Protein AF-A0A1F5FL56-F1 (afdb_monomer)

Structure (mmCIF, N/CA/C/O backbone):
data_AF-A0A1F5FL56-F1
#
_entry.id   AF-A0A1F5FL56-F1
#
loop_
_atom_site.group_PDB
_atom_site.id
_atom_site.type_symbol
_atom_site.label_atom_id
_atom_site.label_alt_id
_atom_site.label_comp_id
_atom_site.label_asym_id
_atom_site.label_entity_id
_atom_site.label_seq_id
_atom_site.pdbx_PDB_ins_code
_atom_site.Cartn_x
_atom_site.Cartn_y
_atom_site.Cartn_z
_atom_site.occupancy
_atom_site.B_iso_or_equiv
_atom_site.auth_seq_id
_atom_site.auth_comp_id
_atom_site.auth_asym_id
_atom_site.auth_atom_id
_atom_site.pdbx_PDB_model_num
ATOM 1 N N . MET A 1 1 ? 27.125 11.407 -18.866 1.00 51.91 1 MET A N 1
ATOM 2 C CA . MET A 1 1 ? 26.936 9.952 -19.019 1.00 51.91 1 MET A CA 1
ATOM 3 C C . MET A 1 1 ? 28.157 9.310 -18.393 1.00 51.91 1 MET A C 1
ATOM 5 O O . MET A 1 1 ? 29.211 9.332 -19.011 1.00 51.91 1 MET A O 1
ATOM 9 N N . GLU A 1 2 ? 28.067 8.887 -17.135 1.00 48.59 2 GLU A N 1
ATOM 10 C CA . GLU A 1 2 ? 29.168 8.161 -16.496 1.00 48.59 2 GLU A CA 1
ATOM 11 C C . GLU A 1 2 ? 29.090 6.710 -16.962 1.00 48.59 2 GLU A C 1
ATOM 13 O O . GLU A 1 2 ? 28.104 6.013 -16.727 1.00 48.59 2 GLU A O 1
ATOM 18 N N . ILE A 1 3 ? 30.085 6.307 -17.749 1.00 50.94 3 ILE A N 1
ATOM 19 C CA . ILE A 1 3 ? 30.138 5.001 -18.394 1.00 50.94 3 ILE A CA 1
ATOM 20 C C . ILE A 1 3 ? 30.903 4.080 -17.449 1.00 50.94 3 ILE A C 1
ATOM 22 O O . ILE A 1 3 ? 32.131 4.056 -17.444 1.00 50.94 3 ILE A O 1
ATOM 26 N N . IL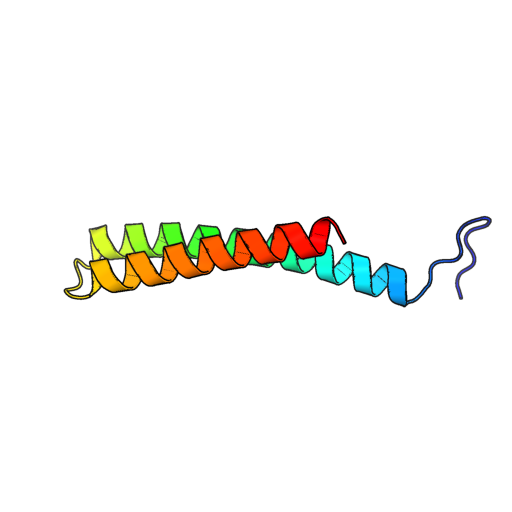E A 1 4 ? 30.168 3.323 -16.640 1.00 62.59 4 ILE A N 1
ATOM 27 C CA . ILE A 1 4 ? 30.699 2.102 -16.035 1.00 62.59 4 ILE A CA 1
ATOM 28 C C . ILE A 1 4 ? 30.728 1.067 -17.174 1.00 62.59 4 ILE A C 1
ATOM 30 O O . ILE A 1 4 ? 29.697 0.867 -17.826 1.00 62.59 4 ILE A O 1
ATOM 34 N N . PRO A 1 5 ? 31.880 0.453 -17.497 1.00 57.66 5 PRO A N 1
ATOM 35 C CA . PRO A 1 5 ? 31.998 -0.405 -18.671 1.00 57.66 5 PRO A CA 1
ATOM 36 C C . PRO A 1 5 ? 30.998 -1.568 -18.586 1.00 57.66 5 PRO A C 1
ATOM 38 O O . PRO A 1 5 ? 31.014 -2.343 -17.634 1.00 57.66 5 PRO A O 1
ATOM 41 N N . GLY A 1 6 ? 30.109 -1.663 -19.581 1.00 63.62 6 GLY A N 1
ATOM 42 C CA . GLY A 1 6 ? 29.124 -2.743 -19.723 1.00 63.62 6 GLY A CA 1
ATOM 43 C C . GLY A 1 6 ? 27.695 -2.444 -19.250 1.00 63.62 6 GLY A C 1
ATOM 44 O O . GLY A 1 6 ? 26.807 -3.235 -19.553 1.00 63.62 6 GLY A O 1
ATOM 45 N N . VAL A 1 7 ? 27.428 -1.316 -18.574 1.00 66.50 7 VAL A N 1
ATOM 46 C CA . VAL A 1 7 ? 26.071 -0.966 -18.103 1.00 66.50 7 VAL A CA 1
ATOM 47 C C . VAL A 1 7 ? 25.702 0.457 -18.520 1.00 66.50 7 VAL A C 1
ATOM 49 O O . VAL A 1 7 ? 26.166 1.439 -17.945 1.00 66.50 7 VAL A O 1
ATOM 52 N N . THR A 1 8 ? 24.825 0.590 -19.515 1.00 74.88 8 THR A N 1
ATOM 53 C CA . THR A 1 8 ? 24.243 1.884 -19.896 1.00 74.88 8 THR A CA 1
ATOM 54 C C . THR A 1 8 ? 23.081 2.216 -18.963 1.00 74.88 8 THR A C 1
ATOM 56 O O . THR A 1 8 ? 21.956 1.779 -19.201 1.00 74.88 8 THR A O 1
ATOM 59 N N . ILE A 1 9 ? 23.328 2.978 -17.894 1.00 80.12 9 ILE A N 1
ATOM 60 C CA . ILE A 1 9 ? 22.256 3.441 -17.001 1.00 80.12 9 ILE A CA 1
ATOM 61 C C 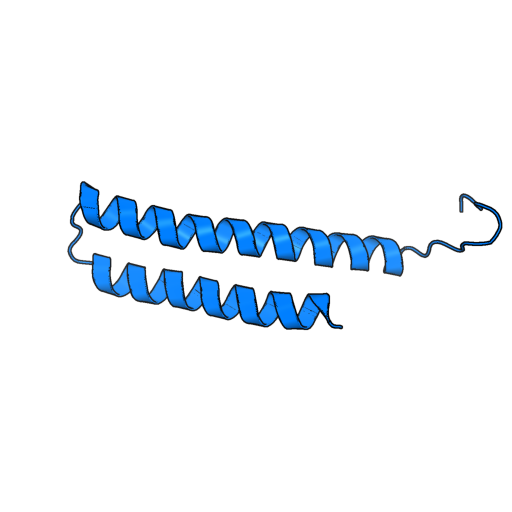. ILE A 1 9 ? 21.471 4.569 -17.690 1.00 80.12 9 ILE A C 1
ATOM 63 O O . ILE A 1 9 ? 21.988 5.670 -17.878 1.00 80.12 9 ILE A O 1
ATOM 67 N N . SER A 1 10 ? 20.221 4.305 -18.078 1.00 87.88 10 SER A N 1
ATOM 68 C CA . SER A 1 10 ? 19.305 5.320 -18.605 1.00 87.88 10 SER A CA 1
ATOM 69 C C . SER A 1 10 ? 18.570 6.042 -17.472 1.00 87.88 10 SER A C 1
ATOM 71 O O . SER A 1 10 ? 18.305 5.472 -16.412 1.00 87.88 10 SER A O 1
ATOM 73 N N . LEU A 1 11 ? 18.163 7.290 -17.723 1.00 86.50 11 LEU A N 1
ATOM 74 C CA . LEU A 1 11 ? 17.331 8.056 -16.789 1.00 86.50 11 LEU A CA 1
ATOM 75 C C . LEU A 1 11 ? 16.027 7.309 -16.449 1.00 86.50 11 LEU A C 1
ATOM 77 O O . LEU A 1 11 ? 15.595 7.317 -15.301 1.00 86.50 11 LEU A O 1
ATOM 81 N N . SER A 1 12 ? 15.430 6.615 -17.424 1.00 88.88 12 SER A N 1
ATOM 82 C CA . SER A 1 12 ? 14.204 5.832 -17.227 1.00 88.88 12 SER A CA 1
ATOM 83 C C . SER A 1 12 ? 14.378 4.686 -16.230 1.00 88.88 12 SER A C 1
ATOM 85 O O . SER A 1 12 ? 13.479 4.452 -15.426 1.00 88.88 12 SER A O 1
ATOM 87 N N . MET A 1 13 ? 15.532 4.009 -16.226 1.00 89.69 13 MET A N 1
ATOM 88 C CA . MET A 1 13 ? 15.816 2.955 -15.248 1.00 89.69 13 MET A CA 1
ATOM 89 C C . MET A 1 13 ? 15.959 3.518 -13.834 1.00 89.69 13 MET A C 1
ATOM 91 O O . MET A 1 13 ? 15.424 2.937 -12.892 1.00 89.69 13 MET A O 1
ATOM 95 N N . ILE A 1 14 ? 16.627 4.668 -13.684 1.00 90.81 14 ILE A N 1
ATOM 96 C CA . ILE A 1 14 ? 16.768 5.341 -12.384 1.00 90.81 14 ILE A CA 1
ATOM 97 C C . ILE A 1 14 ? 15.391 5.747 -11.851 1.00 90.81 14 ILE A C 1
ATOM 99 O O . ILE A 1 14 ? 15.044 5.414 -10.720 1.00 90.81 14 ILE A O 1
ATOM 103 N N . VAL A 1 15 ? 14.582 6.418 -12.676 1.00 92.75 15 VAL A N 1
ATOM 104 C CA . VAL A 1 15 ? 13.231 6.855 -12.291 1.00 92.75 15 VAL A CA 1
ATOM 105 C C . VAL A 1 15 ? 12.345 5.654 -11.952 1.00 92.75 15 VAL A C 1
ATOM 107 O O . VAL A 1 15 ? 11.658 5.678 -10.934 1.00 92.75 15 VAL A O 1
ATOM 110 N N . G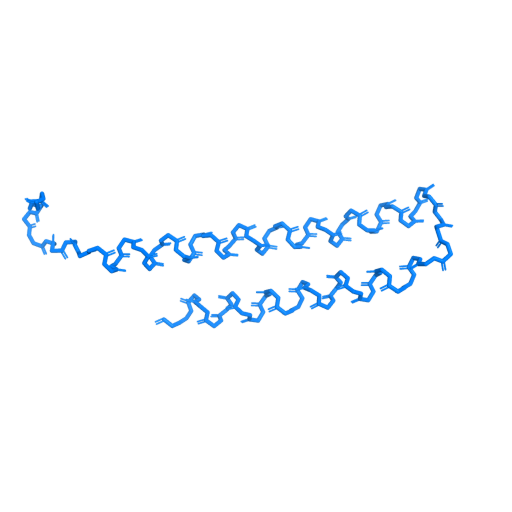LY A 1 16 ? 12.399 4.579 -12.743 1.00 93.06 16 GLY A N 1
ATOM 111 C CA . GLY A 1 16 ? 11.656 3.348 -12.468 1.00 93.06 16 GLY A CA 1
ATOM 112 C C . GLY A 1 16 ? 12.025 2.725 -11.119 1.00 93.06 16 GLY A C 1
ATOM 113 O O . GLY A 1 16 ? 11.141 2.378 -10.336 1.00 93.06 16 GLY A O 1
ATOM 114 N N . LEU A 1 17 ? 13.321 2.654 -10.801 1.00 92.94 17 LEU A N 1
ATOM 115 C CA . LEU A 1 17 ? 13.793 2.179 -9.499 1.00 92.94 17 LEU A CA 1
ATOM 116 C C . LEU A 1 17 ? 13.283 3.071 -8.357 1.00 92.94 17 LEU A C 1
ATOM 118 O O . LEU A 1 17 ? 12.780 2.559 -7.358 1.00 92.94 17 LEU A O 1
ATOM 122 N N . MET A 1 18 ? 13.368 4.397 -8.512 1.00 94.44 18 MET A N 1
ATOM 123 C CA . MET A 1 18 ? 12.890 5.346 -7.502 1.00 94.44 18 MET A CA 1
ATOM 124 C C . MET A 1 18 ? 11.397 5.173 -7.220 1.00 94.44 18 MET A C 1
ATOM 126 O O . MET A 1 18 ? 11.009 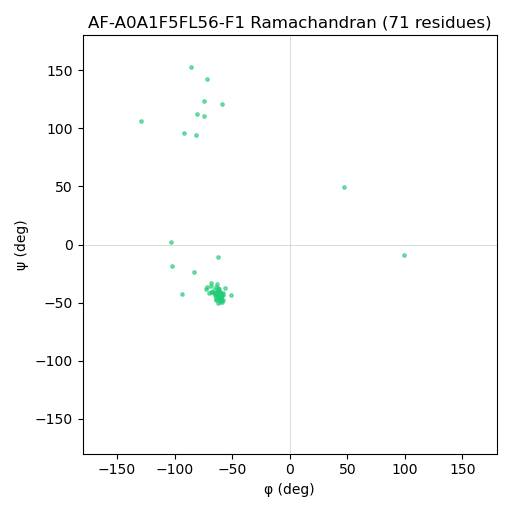5.110 -6.057 1.00 94.44 18 MET A O 1
ATOM 130 N N . VAL A 1 19 ? 10.570 5.022 -8.260 1.00 95.31 19 VAL A N 1
ATOM 131 C CA . VAL A 1 19 ? 9.128 4.779 -8.104 1.00 95.31 19 VAL A CA 1
ATOM 132 C C . VAL A 1 19 ? 8.879 3.496 -7.311 1.00 95.31 19 VAL A C 1
ATOM 134 O O . VAL A 1 19 ? 8.118 3.519 -6.345 1.00 95.31 19 VAL A O 1
ATOM 137 N N . LYS A 1 20 ? 9.556 2.392 -7.652 1.00 94.62 20 LYS A N 1
ATOM 138 C CA . LYS A 1 20 ? 9.406 1.110 -6.940 1.00 94.62 20 LYS A CA 1
ATOM 139 C C . LYS A 1 20 ? 9.780 1.225 -5.458 1.00 94.62 20 LYS A C 1
ATOM 141 O O . LYS A 1 20 ? 9.042 0.738 -4.603 1.00 94.62 20 LYS A O 1
ATOM 146 N N . VAL A 1 21 ? 10.873 1.921 -5.138 1.00 95.69 21 VAL A N 1
ATOM 147 C CA . VAL A 1 21 ? 11.279 2.185 -3.745 1.00 95.69 21 VAL A CA 1
ATOM 148 C C . VAL A 1 21 ? 10.243 3.051 -3.018 1.00 95.69 21 VAL A C 1
ATOM 150 O O . VAL A 1 21 ? 9.844 2.721 -1.900 1.00 95.69 21 VAL A O 1
ATOM 153 N N . SER A 1 22 ? 9.754 4.123 -3.647 1.00 95.50 22 SER A N 1
ATOM 154 C CA . SER A 1 22 ? 8.722 4.987 -3.065 1.00 95.50 22 SER A CA 1
ATOM 155 C C . SER A 1 22 ? 7.414 4.243 -2.791 1.00 95.50 22 SER A C 1
ATOM 157 O O . SER A 1 22 ? 6.807 4.467 -1.747 1.00 95.50 22 SER A O 1
ATOM 159 N N . MET A 1 23 ? 6.998 3.321 -3.666 1.00 95.81 23 MET A N 1
ATOM 160 C CA . MET A 1 23 ? 5.795 2.506 -3.450 1.00 95.81 23 MET A CA 1
ATOM 161 C C . MET A 1 23 ? 5.905 1.639 -2.193 1.00 95.81 23 MET A C 1
ATOM 163 O O . MET A 1 23 ? 4.967 1.579 -1.401 1.00 95.81 23 MET A O 1
ATOM 167 N N . ILE A 1 24 ? 7.069 1.028 -1.954 1.00 95.56 24 ILE A N 1
ATOM 168 C CA . ILE A 1 24 ? 7.312 0.244 -0.735 1.00 95.56 24 ILE A CA 1
ATOM 169 C C . ILE A 1 24 ? 7.202 1.136 0.510 1.00 95.56 24 ILE A C 1
ATOM 171 O O . ILE A 1 24 ? 6.561 0.752 1.490 1.00 95.56 24 ILE A O 1
ATOM 175 N N . LEU A 1 25 ? 7.771 2.345 0.472 1.00 96.38 25 LEU A N 1
ATOM 176 C CA . LEU A 1 25 ? 7.651 3.306 1.574 1.00 96.38 25 LEU A CA 1
ATOM 177 C C . LEU A 1 25 ? 6.189 3.708 1.825 1.00 96.38 25 LEU A C 1
ATOM 179 O O . LEU A 1 25 ? 5.749 3.720 2.976 1.00 96.38 25 LEU A O 1
ATOM 183 N N . PHE A 1 26 ? 5.413 3.976 0.770 1.00 95.56 26 PHE A N 1
ATOM 184 C CA . PHE A 1 26 ? 3.982 4.271 0.894 1.00 95.56 26 PHE A CA 1
ATOM 185 C C . PHE A 1 26 ? 3.189 3.103 1.476 1.00 95.56 26 PHE A C 1
ATOM 187 O O . PHE A 1 26 ? 2.310 3.318 2.315 1.00 95.56 26 PHE A O 1
ATOM 194 N N . LEU A 1 27 ? 3.519 1.869 1.096 1.00 96.50 27 LEU A N 1
ATOM 195 C CA . LEU A 1 27 ? 2.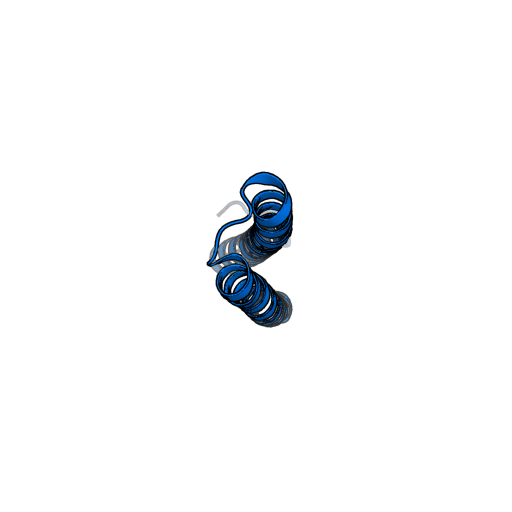884 0.681 1.651 1.00 96.50 27 LEU A CA 1
ATOM 196 C C . LEU A 1 27 ? 3.142 0.567 3.160 1.00 96.50 27 LEU A C 1
ATOM 198 O O . LEU A 1 27 ? 2.201 0.368 3.930 1.00 96.50 27 LEU A O 1
ATOM 202 N N . ILE A 1 28 ? 4.383 0.783 3.604 1.00 96.69 28 ILE A N 1
ATOM 203 C CA . ILE A 1 28 ? 4.734 0.796 5.033 1.00 96.69 28 ILE A CA 1
ATOM 204 C C . ILE A 1 28 ? 3.953 1.888 5.774 1.00 96.69 28 ILE A C 1
ATOM 206 O O . ILE A 1 28 ? 3.365 1.619 6.822 1.00 96.69 28 ILE A O 1
ATOM 210 N N . LEU A 1 29 ? 3.892 3.106 5.228 1.00 97.00 29 LEU A N 1
ATOM 211 C CA . LEU A 1 29 ? 3.119 4.197 5.827 1.00 97.00 29 LEU A CA 1
ATOM 212 C C . LEU A 1 29 ? 1.626 3.856 5.926 1.00 97.00 29 LEU A C 1
ATOM 214 O O . LEU A 1 29 ? 1.009 4.113 6.959 1.00 97.00 29 LEU A O 1
ATOM 218 N N . SER A 1 30 ? 1.052 3.224 4.900 1.00 96.94 30 SER A N 1
ATOM 219 C CA . SER A 1 30 ? -0.349 2.792 4.926 1.00 96.94 30 SER A CA 1
ATOM 220 C C . SER A 1 30 ? -0.618 1.728 6.000 1.00 96.94 30 SER A C 1
ATOM 222 O O . SER A 1 30 ? -1.633 1.796 6.691 1.00 96.94 30 SER A O 1
ATOM 224 N N . LEU A 1 31 ? 0.324 0.808 6.234 1.00 96.00 31 LEU A N 1
ATOM 225 C CA . LEU A 1 31 ? 0.249 -0.156 7.336 1.00 96.00 31 LEU A CA 1
ATOM 226 C C . LEU A 1 31 ? 0.316 0.546 8.702 1.00 96.00 31 LEU A C 1
ATOM 228 O O . LEU A 1 31 ? -0.431 0.212 9.624 1.00 96.00 31 LEU A O 1
ATOM 232 N N . ILE A 1 32 ? 1.197 1.542 8.836 1.00 97.06 32 ILE A N 1
ATOM 233 C CA . ILE A 1 32 ? 1.300 2.348 10.056 1.00 97.06 32 ILE A CA 1
ATOM 234 C C . ILE A 1 32 ? -0.032 3.051 10.328 1.00 97.06 32 ILE A C 1
ATOM 236 O O . ILE A 1 32 ? -0.484 3.022 11.468 1.00 97.06 32 ILE A O 1
ATOM 240 N N . MET A 1 33 ? -0.704 3.605 9.315 1.00 95.88 33 MET A N 1
ATOM 241 C CA . MET A 1 33 ? -2.021 4.236 9.485 1.00 95.88 33 MET A CA 1
ATOM 242 C C . MET A 1 33 ? -3.070 3.276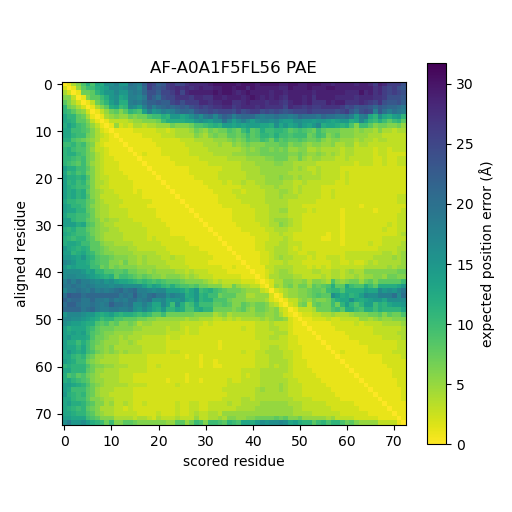 10.059 1.00 95.88 33 MET A C 1
ATOM 244 O O . MET A 1 33 ? -3.797 3.664 10.968 1.00 95.88 33 MET A O 1
ATOM 248 N N . VAL A 1 34 ? -3.108 2.017 9.606 1.00 96.06 34 VAL A N 1
ATOM 249 C CA . VAL A 1 34 ? -4.002 0.988 10.173 1.00 96.06 34 VAL A CA 1
ATOM 250 C C . VAL A 1 34 ? -3.713 0.762 11.661 1.00 96.06 34 VAL A C 1
ATOM 252 O O . VAL A 1 34 ? -4.626 0.685 12.482 1.00 96.06 34 VAL A O 1
ATOM 255 N N . ARG A 1 35 ? -2.432 0.699 12.043 1.00 94.75 35 ARG A N 1
ATOM 256 C CA . ARG A 1 35 ? -2.042 0.572 13.454 1.00 94.75 35 ARG A CA 1
ATOM 257 C C . ARG A 1 35 ? -2.432 1.808 14.267 1.00 94.75 35 ARG A C 1
ATOM 259 O O . ARG A 1 35 ? -2.915 1.657 15.387 1.00 94.75 35 ARG A O 1
ATOM 266 N N . GLN A 1 36 ? -2.201 3.005 13.731 1.00 92.88 36 GLN A N 1
ATOM 267 C CA . GLN A 1 36 ? -2.504 4.263 14.416 1.00 92.88 36 GLN A CA 1
ATOM 268 C C . GLN A 1 36 ? -4.007 4.443 14.624 1.00 92.88 36 GLN A C 1
ATOM 270 O O . GLN A 1 36 ? -4.424 4.845 15.704 1.00 92.88 36 GLN A O 1
ATOM 275 N N . GLU A 1 37 ? -4.824 4.069 13.641 1.00 92.94 37 GLU A N 1
ATOM 276 C CA . GLU A 1 37 ? -6.280 4.049 13.777 1.00 92.94 37 GLU A CA 1
ATOM 277 C C . GLU A 1 37 ? -6.718 3.109 14.906 1.00 92.94 37 GLU A C 1
ATOM 279 O O . GLU A 1 37 ? -7.446 3.534 15.799 1.00 92.94 37 GLU A O 1
ATOM 284 N N . SER A 1 38 ? -6.181 1.885 14.964 1.00 90.12 38 SER A N 1
ATOM 285 C CA . SER A 1 38 ? -6.515 0.950 16.044 1.00 90.12 38 SER A CA 1
ATOM 286 C C . SER A 1 38 ? -6.083 1.442 17.431 1.00 90.12 38 SER A C 1
ATOM 288 O O . SER A 1 38 ? -6.753 1.142 18.421 1.00 90.12 38 SER A O 1
ATOM 290 N N . LEU A 1 39 ? -4.964 2.166 17.535 1.00 91.69 39 LEU A N 1
ATOM 291 C CA . LEU A 1 39 ? -4.541 2.795 18.789 1.00 91.69 39 LEU A CA 1
ATOM 292 C C . LEU A 1 39 ? -5.459 3.963 19.164 1.00 91.69 39 LEU A C 1
ATOM 294 O O . LEU A 1 39 ? -5.843 4.084 20.325 1.00 91.69 39 LEU A O 1
ATOM 298 N N . MET A 1 40 ? -5.848 4.784 18.190 1.00 90.56 40 MET A N 1
ATOM 299 C CA . MET A 1 40 ? -6.765 5.903 18.392 1.00 90.56 40 MET A CA 1
ATOM 300 C C . MET A 1 40 ? -8.146 5.428 18.850 1.00 90.56 40 MET A C 1
ATOM 302 O O . MET A 1 40 ? -8.695 6.008 19.782 1.00 90.56 40 MET A O 1
ATOM 306 N N . ASP A 1 41 ? -8.678 4.355 18.263 1.00 88.56 41 ASP A N 1
ATOM 307 C CA . ASP A 1 41 ? -9.966 3.770 18.657 1.00 88.56 41 ASP A CA 1
ATOM 308 C C . ASP A 1 41 ? -9.942 3.308 20.125 1.00 88.56 41 ASP A C 1
ATOM 310 O O . ASP A 1 41 ? -10.860 3.586 20.893 1.00 88.56 41 ASP A O 1
ATOM 314 N N . LYS A 1 42 ? -8.826 2.708 20.565 1.00 86.25 42 LYS A N 1
ATOM 315 C CA . LYS A 1 42 ? -8.633 2.271 21.960 1.00 86.25 42 LYS A CA 1
ATOM 316 C C . LYS A 1 42 ? -8.505 3.419 22.963 1.00 86.25 42 LYS A C 1
ATOM 318 O O . LYS A 1 42 ? -8.916 3.252 24.106 1.00 86.25 42 LYS A O 1
ATOM 323 N N . VAL A 1 43 ? -7.881 4.532 22.575 1.00 88.00 43 VAL A N 1
ATOM 324 C CA . VAL A 1 43 ? -7.556 5.638 23.497 1.00 88.00 43 VAL A CA 1
ATOM 325 C C . VAL A 1 43 ? -8.642 6.711 23.513 1.00 88.00 43 VAL A C 1
ATOM 327 O O . VAL A 1 43 ? -8.985 7.219 24.575 1.00 88.00 43 VAL A O 1
ATOM 330 N N . VAL A 1 44 ? -9.172 7.073 22.345 1.00 83.44 44 VAL A N 1
ATOM 331 C CA . VAL A 1 44 ? -10.064 8.230 22.173 1.00 83.44 44 VAL A CA 1
ATOM 332 C C . VAL A 1 44 ? -11.534 7.805 22.060 1.00 83.44 44 VAL A C 1
ATOM 334 O O . VAL A 1 44 ? -12.414 8.623 22.306 1.00 83.44 44 VAL A O 1
ATOM 337 N N . ASN A 1 45 ? -11.812 6.530 21.746 1.00 77.12 45 ASN A N 1
ATOM 338 C CA . ASN A 1 45 ? -13.156 5.936 21.694 1.00 77.12 45 ASN A CA 1
ATOM 339 C C . ASN A 1 45 ? -14.169 6.812 20.925 1.00 77.12 45 ASN A C 1
ATOM 341 O O . ASN A 1 45 ? -15.245 7.164 21.414 1.00 77.12 45 ASN A O 1
ATOM 345 N N . LEU A 1 46 ? -13.767 7.245 19.725 1.00 76.38 46 LEU A N 1
ATOM 346 C CA . LEU A 1 46 ? -14.532 8.188 18.914 1.00 76.38 46 LEU A CA 1
ATOM 347 C C . LEU A 1 46 ? -15.786 7.518 18.327 1.00 76.38 46 LEU A C 1
ATOM 349 O O . LEU A 1 46 ? -15.702 6.398 17.820 1.00 76.38 46 LEU A O 1
ATOM 353 N N . PRO A 1 47 ? -16.924 8.233 18.235 1.00 76.75 47 PRO A N 1
ATOM 354 C CA . PRO A 1 47 ? -18.160 7.695 17.653 1.00 76.75 47 PRO A CA 1
ATOM 355 C C . PRO A 1 47 ? -18.035 7.316 16.162 1.00 76.75 47 PRO A C 1
ATOM 357 O O . PRO A 1 47 ? -18.912 6.650 15.618 1.00 76.75 47 PRO A O 1
ATOM 360 N N . ILE A 1 48 ? -16.939 7.711 15.500 1.00 80.25 48 ILE A N 1
ATOM 361 C CA . ILE A 1 48 ? -16.646 7.474 14.074 1.00 80.25 48 ILE A CA 1
ATOM 362 C C . ILE A 1 48 ? -15.622 6.331 13.878 1.00 80.25 48 ILE A C 1
ATOM 364 O O . ILE A 1 48 ? -15.263 6.016 12.744 1.00 80.25 48 ILE A O 1
ATOM 368 N N . GLY A 1 49 ? -15.161 5.662 14.946 1.00 78.00 49 GLY A N 1
ATOM 369 C CA . GLY A 1 49 ? -14.093 4.649 14.880 1.00 78.00 49 GLY A CA 1
ATOM 370 C C . GLY A 1 49 ? -14.324 3.566 13.817 1.00 78.00 49 GLY A C 1
ATOM 371 O O . GLY A 1 49 ? -13.452 3.286 13.000 1.00 78.00 49 GLY A O 1
ATOM 372 N N . LYS A 1 50 ? -15.556 3.047 13.697 1.00 83.44 50 LYS A N 1
ATOM 373 C CA . LYS A 1 50 ? -15.895 2.023 12.687 1.00 83.44 50 LYS A CA 1
ATOM 374 C C . LYS A 1 50 ? -15.714 2.492 11.240 1.00 83.44 50 LYS A C 1
ATOM 376 O O . LYS A 1 50 ? -15.222 1.722 10.419 1.00 83.44 50 LYS A O 1
ATOM 381 N N . SER A 1 51 ? -16.106 3.723 10.913 1.00 87.62 51 SER A N 1
ATOM 382 C CA . SER A 1 51 ? -15.981 4.243 9.544 1.00 87.62 51 SER A CA 1
ATOM 383 C C . SER A 1 51 ? -14.524 4.547 9.198 1.00 87.62 51 SER A C 1
ATOM 385 O O . SER A 1 51 ? -14.079 4.247 8.091 1.00 87.62 51 SER A O 1
ATOM 387 N N . LEU A 1 52 ? -13.764 5.078 10.161 1.00 90.00 52 LEU A N 1
ATOM 388 C CA . LEU A 1 52 ? -12.325 5.310 10.016 1.00 90.00 52 LEU A CA 1
ATOM 389 C C . LEU A 1 52 ? -11.564 4.003 9.799 1.00 90.00 52 LEU A C 1
ATOM 391 O O . LEU A 1 52 ? -10.726 3.941 8.903 1.00 90.00 52 LEU A O 1
ATOM 395 N N . LYS A 1 53 ? -11.919 2.944 10.530 1.00 90.88 53 LYS A N 1
ATOM 396 C CA . LYS A 1 53 ? -11.355 1.606 10.349 1.00 90.88 53 LYS A CA 1
ATOM 397 C C . LYS A 1 53 ? -11.551 1.069 8.936 1.00 90.88 53 LYS A C 1
ATOM 399 O O . LYS A 1 53 ? -10.612 0.570 8.327 1.00 90.88 53 LYS A O 1
ATOM 404 N N . VAL A 1 54 ? -12.765 1.165 8.393 1.00 93.31 54 VAL A N 1
ATOM 405 C CA . VAL A 1 54 ? -13.042 0.697 7.024 1.00 93.31 54 VAL A CA 1
ATOM 406 C C . VAL A 1 54 ? -12.240 1.508 6.005 1.00 93.31 54 VAL A C 1
ATOM 408 O O . VAL A 1 54 ? -11.674 0.931 5.078 1.00 93.31 54 VAL A O 1
ATOM 411 N N . LEU A 1 55 ? -12.139 2.825 6.198 1.00 94.19 55 LEU A N 1
ATOM 412 C CA . LEU A 1 55 ? -11.383 3.703 5.310 1.00 94.19 55 LEU A CA 1
ATOM 413 C C . LEU A 1 55 ? -9.881 3.381 5.314 1.00 94.19 55 LEU A C 1
ATOM 415 O O . LEU A 1 55 ? -9.283 3.255 4.246 1.00 94.19 55 LEU A O 1
ATOM 419 N N . THR A 1 56 ? -9.266 3.219 6.489 1.00 95.25 56 THR A N 1
ATOM 420 C CA . THR A 1 56 ? -7.826 2.936 6.606 1.00 95.25 56 THR A CA 1
ATOM 421 C C . THR A 1 56 ? -7.471 1.550 6.080 1.00 95.25 56 THR A C 1
ATOM 423 O O . THR A 1 56 ? -6.487 1.409 5.355 1.00 95.25 56 THR A O 1
ATOM 426 N N . TRP A 1 57 ? -8.296 0.538 6.361 1.00 96.06 57 TRP A N 1
ATOM 427 C CA . TRP A 1 57 ? -8.122 -0.800 5.793 1.00 96.06 57 TRP A CA 1
ATOM 428 C C . TRP A 1 57 ? -8.323 -0.823 4.277 1.00 96.06 57 TRP A C 1
ATOM 430 O O . TRP A 1 57 ? -7.542 -1.461 3.572 1.00 96.06 57 TRP A O 1
ATOM 440 N N . GLY A 1 58 ? -9.326 -0.106 3.762 1.00 96.38 58 GLY A N 1
ATOM 441 C CA . GLY A 1 58 ? -9.559 0.028 2.325 1.00 96.38 58 GLY A CA 1
ATOM 442 C C . GLY A 1 58 ? -8.386 0.701 1.611 1.00 96.38 58 GLY A C 1
ATOM 443 O O . GLY A 1 58 ? -7.908 0.192 0.598 1.00 96.38 58 GLY A O 1
ATOM 444 N N . TYR A 1 59 ? -7.864 1.792 2.179 1.00 96.06 59 TYR A N 1
ATOM 445 C CA . TYR A 1 59 ? -6.667 2.466 1.673 1.00 96.06 59 TYR A CA 1
ATOM 446 C C . TYR A 1 59 ? -5.439 1.546 1.672 1.00 96.06 59 TYR A C 1
ATOM 448 O O . TYR A 1 59 ? -4.718 1.494 0.677 1.00 96.06 59 TYR A O 1
ATOM 456 N N . PHE A 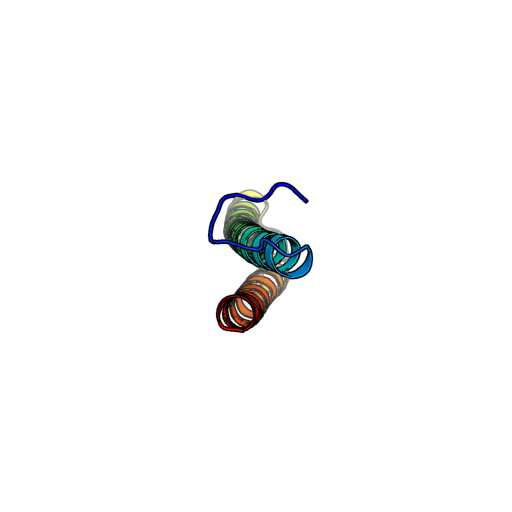1 60 ? -5.221 0.780 2.745 1.00 97.38 60 PHE A N 1
ATOM 457 C CA . PHE A 1 60 ? -4.130 -0.193 2.814 1.00 97.38 60 PHE A CA 1
ATOM 458 C C . PHE A 1 60 ? -4.246 -1.271 1.725 1.00 97.38 60 PHE A C 1
ATOM 460 O O . PHE A 1 60 ? -3.277 -1.523 1.012 1.00 97.38 60 PHE A O 1
ATOM 467 N N . LEU A 1 61 ? -5.426 -1.874 1.549 1.00 97.06 61 LEU A N 1
ATOM 468 C CA . LEU A 1 61 ? -5.661 -2.896 0.522 1.00 97.06 61 LEU A CA 1
ATOM 469 C C . LEU A 1 61 ? -5.455 -2.354 -0.895 1.00 97.06 61 LEU A C 1
ATOM 471 O O . LEU A 1 61 ? -4.824 -3.011 -1.722 1.00 97.06 61 LEU A O 1
ATOM 475 N N . PHE A 1 62 ? -5.950 -1.146 -1.167 1.00 96.94 62 PHE A N 1
ATOM 476 C CA . PHE A 1 62 ? -5.738 -0.484 -2.449 1.00 96.94 62 PHE 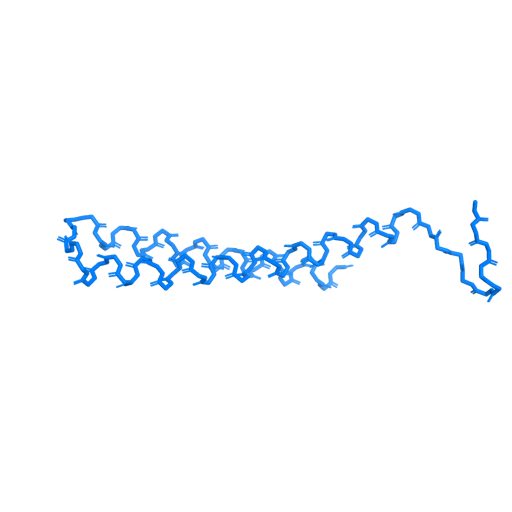A CA 1
ATOM 477 C C . PHE A 1 62 ? -4.253 -0.183 -2.691 1.00 96.94 62 PHE A C 1
ATOM 479 O O . PHE A 1 62 ? -3.721 -0.510 -3.749 1.00 96.94 62 PHE A O 1
ATOM 486 N N . SER A 1 63 ? -3.559 0.368 -1.692 1.00 96.25 63 SER A N 1
ATOM 487 C CA . SER A 1 63 ? -2.116 0.629 -1.745 1.00 96.25 63 SER A CA 1
ATOM 488 C C . SER A 1 63 ? -1.312 -0.649 -1.998 1.00 96.25 63 SER A C 1
ATOM 490 O O . SER A 1 63 ? -0.424 -0.663 -2.852 1.00 96.25 63 SER A O 1
ATOM 492 N N . LEU A 1 64 ? -1.658 -1.750 -1.323 1.00 96.81 64 LEU A N 1
ATOM 493 C CA . LEU A 1 64 ? -1.046 -3.062 -1.529 1.00 96.81 64 LEU A CA 1
ATOM 494 C C . LEU A 1 64 ? -1.234 -3.540 -2.971 1.00 96.81 64 LEU A C 1
ATOM 496 O O . LEU A 1 64 ? -0.267 -3.949 -3.611 1.00 96.81 64 LEU A O 1
ATOM 500 N N . PHE A 1 65 ? -2.457 -3.446 -3.495 1.00 97.06 65 PHE A N 1
ATOM 501 C CA . PHE A 1 65 ? -2.773 -3.853 -4.861 1.00 97.06 65 PHE A CA 1
ATOM 502 C C . PHE A 1 65 ? -1.972 -3.055 -5.898 1.00 97.06 65 PHE A C 1
ATOM 504 O O . PHE A 1 65 ? -1.304 -3.642 -6.750 1.00 97.06 65 PHE A O 1
ATOM 511 N N . VAL A 1 66 ? -1.964 -1.723 -5.788 1.00 95.38 66 VAL A N 1
ATOM 512 C CA . VAL A 1 66 ? -1.197 -0.853 -6.695 1.00 95.38 66 VAL A CA 1
ATOM 513 C C . VAL A 1 66 ? 0.305 -1.116 -6.564 1.00 95.38 66 VAL A C 1
ATOM 515 O O . VAL A 1 66 ? 1.000 -1.195 -7.574 1.00 95.38 66 VAL A O 1
ATOM 518 N N . THR A 1 67 ? 0.815 -1.310 -5.345 1.00 95.31 67 THR A N 1
ATOM 519 C CA . THR A 1 67 ? 2.234 -1.624 -5.110 1.00 95.31 67 THR A CA 1
ATOM 520 C C . THR A 1 67 ? 2.641 -2.920 -5.805 1.00 95.31 67 THR A C 1
ATOM 522 O O . THR A 1 67 ? 3.671 -2.945 -6.472 1.00 95.31 67 THR A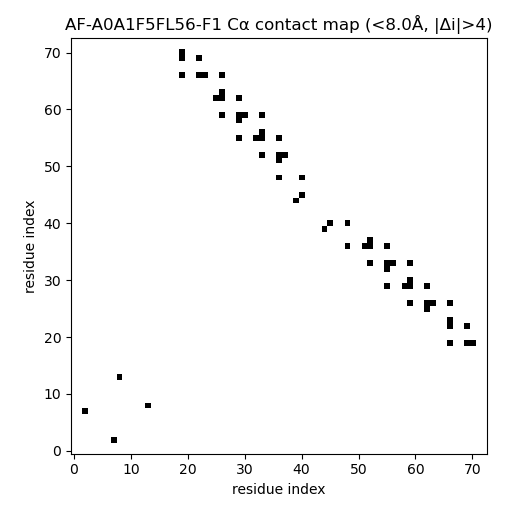 O 1
ATOM 525 N N . VAL A 1 68 ? 1.831 -3.979 -5.714 1.00 96.00 68 VAL A N 1
ATOM 526 C CA . VAL A 1 68 ? 2.110 -5.253 -6.396 1.00 96.00 68 VAL A CA 1
ATOM 527 C C . VAL A 1 68 ? 2.159 -5.064 -7.913 1.00 96.00 68 VAL A C 1
ATOM 529 O O . VAL A 1 68 ? 3.107 -5.527 -8.542 1.00 96.00 68 VAL A O 1
ATOM 532 N N . ILE A 1 69 ? 1.200 -4.337 -8.497 1.00 95.50 69 ILE A N 1
ATOM 533 C CA . ILE A 1 69 ? 1.194 -4.043 -9.940 1.00 95.50 69 ILE A CA 1
ATOM 534 C C . ILE A 1 69 ? 2.469 -3.303 -10.352 1.00 95.50 69 ILE A C 1
ATOM 536 O O . ILE A 1 69 ? 3.135 -3.711 -11.297 1.00 95.50 69 ILE A O 1
ATOM 540 N N . VAL A 1 70 ? 2.832 -2.238 -9.633 1.00 93.81 70 VAL A N 1
ATOM 541 C CA . VAL A 1 70 ? 3.993 -1.400 -9.975 1.00 93.81 70 VAL A CA 1
ATOM 542 C C . VAL A 1 70 ? 5.319 -2.139 -9.781 1.00 93.81 70 VAL A C 1
ATOM 544 O O . VAL A 1 70 ? 6.267 -1.900 -10.524 1.00 93.81 70 VAL A O 1
ATOM 547 N N . LEU A 1 71 ? 5.421 -3.033 -8.795 1.00 92.44 71 LEU A N 1
ATOM 548 C CA . LEU A 1 71 ? 6.641 -3.815 -8.585 1.00 92.44 71 LEU A CA 1
ATOM 549 C C . LEU A 1 71 ? 6.837 -4.885 -9.665 1.00 92.44 71 LEU A C 1
ATOM 551 O O . LEU A 1 71 ? 7.984 -5.114 -10.061 1.00 92.44 71 LEU A O 1
ATOM 555 N N . LEU A 1 72 ? 5.747 -5.506 -10.132 1.00 91.38 72 LEU A N 1
ATOM 556 C CA . LEU A 1 72 ? 5.766 -6.580 -11.132 1.00 91.38 72 LEU A CA 1
ATOM 557 C C . LEU A 1 72 ? 5.834 -6.090 -12.587 1.00 91.38 72 LEU A C 1
ATOM 559 O O . LEU A 1 72 ? 6.273 -6.858 -13.440 1.00 91.38 72 LEU A O 1
ATOM 563 N N . ALA A 1 73 ? 5.403 -4.856 -12.866 1.00 84.25 73 ALA A N 1
ATOM 564 C CA . ALA A 1 73 ? 5.558 -4.196 -14.166 1.00 84.25 73 ALA A CA 1
ATOM 565 C C . ALA A 1 73 ? 7.009 -3.754 -14.424 1.00 84.25 73 ALA A C 1
ATOM 567 O O . ALA A 1 73 ? 7.429 -3.800 -15.599 1.00 84.25 73 ALA A O 1
#

Nearest PDB structures (foldseek):
  4fi5-assembly1_A  TM=7.988E-01  e=2.863E+00  Hantaan virus 76-118
  2ic6-assembly1_A  TM=8.084E-01  e=6.756E+00  Orthohantavirus sinnombreense
  2ic9-assembly1_A  TM=8.264E-01  e=9.179E+00  Orthohantavirus sinnombreense

Radius of gyration: 18.5 Å; Cα contacts (8 Å, |Δi|>4): 31; chains: 1; bounding box: 50×16×43 Å

pLDDT: mean 88.31, std 11.74, range [48.59, 97.38]

Sequence (73 aa):
MEIIPGVTISLSMIVGLMVKVSMILFLILSLIMVRQESLMDKVVNLPIGKSLKVLTWGYFLFSLFVTVIVLLA

Mean predicted aligned error: 6.68 Å

Solvent-accessible surface area (backbone atoms only — not comparable to full-atom values): 4205 Å² total; per-residue (Å²): 133,84,78,54,93,94,52,89,83,48,71,67,58,53,53,50,50,50,52,46,54,50,40,55,53,50,41,53,52,34,52,49,48,42,54,49,49,58,50,44,40,73,74,66,64,50,98,56,40,71,62,52,50,52,50,37,51,50,51,32,54,51,44,48,53,53,37,52,52,60,67,75,103

Secondary structure (DSSP, 8-state):
---BTTB---HHHHHHHHHHHHHHHHHHHHHHHHHHHHHHHHHH--TTHHHHHHHHHHHHHHHHHHHHHHHH-

Foldseek 3Di:
DDPPDPDDDDPVNVVLVVVLVVLVVVLVVLVVLLVVLVVCCVPVVDPCSVVSNVVSVVVNVVSVVVSVVSNVD